Protein AF-A0A9D5M730-F1 (afdb_monomer_lite)

Foldseek 3Di:
DQVLVVVVVVCVVVVNDDPPVPVVQVVLVVQWDWDQDPVRGTDTDCPRRPDHNVSVVVNSVVSVCVVPPPDPDDPCVPVNDDDD

Structure (mmCIF, N/CA/C/O backbone):
data_AF-A0A9D5M730-F1
#
_entry.id   AF-A0A9D5M730-F1
#
loop_
_atom_site.group_PDB
_atom_site.id
_atom_site.type_symbol
_atom_site.label_atom_id
_atom_site.label_alt_id
_atom_site.label_comp_id
_atom_site.label_asym_id
_atom_site.label_entity_id
_atom_site.label_seq_id
_atom_site.pdbx_PDB_ins_code
_atom_site.Cartn_x
_atom_site.Cartn_y
_atom_site.Cartn_z
_atom_site.occupancy
_atom_site.B_iso_or_equiv
_atom_site.auth_seq_id
_atom_site.auth_comp_id
_atom_site.auth_asym_id
_atom_site.auth_atom_id
_atom_site.pdbx_PDB_model_num
ATOM 1 N N . MET A 1 1 ? 10.096 0.746 5.656 1.00 81.19 1 MET A N 1
ATOM 2 C CA . MET A 1 1 ? 8.674 0.551 6.029 1.00 81.19 1 MET A CA 1
ATOM 3 C C . MET A 1 1 ? 7.852 1.836 6.065 1.00 81.19 1 MET A C 1
ATOM 5 O O . MET A 1 1 ? 6.759 1.805 5.526 1.00 81.19 1 MET A O 1
ATOM 9 N N . SER A 1 2 ? 8.326 2.959 6.623 1.00 87.12 2 SER A N 1
ATOM 10 C CA . SER A 1 2 ? 7.515 4.198 6.697 1.00 87.12 2 SER A CA 1
ATOM 11 C C . SER A 1 2 ? 7.106 4.756 5.322 1.00 87.1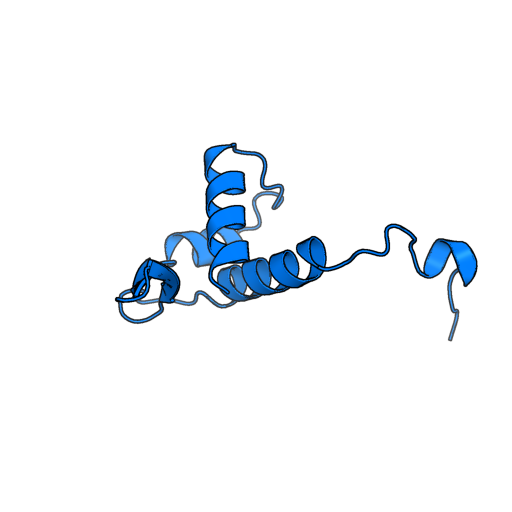2 2 SER A C 1
ATOM 13 O O . SER A 1 2 ? 5.917 4.847 5.028 1.00 87.12 2 SER A O 1
ATOM 15 N N . ASN A 1 3 ? 8.073 5.036 4.438 1.00 92.31 3 ASN A N 1
ATOM 16 C CA . ASN A 1 3 ? 7.810 5.546 3.082 1.00 92.31 3 ASN A CA 1
ATOM 17 C C . ASN A 1 3 ? 6.881 4.659 2.231 1.00 92.31 3 ASN A C 1
ATOM 19 O O . ASN A 1 3 ? 5.884 5.184 1.747 1.00 92.31 3 ASN A O 1
ATOM 23 N N . PRO A 1 4 ? 7.115 3.342 2.078 1.00 93.75 4 PRO A N 1
ATOM 24 C CA . PRO A 1 4 ? 6.214 2.494 1.293 1.00 93.75 4 PRO A CA 1
ATOM 25 C C . PRO A 1 4 ? 4.825 2.349 1.936 1.00 93.75 4 PRO A C 1
ATOM 27 O O . PRO A 1 4 ? 3.841 2.187 1.229 1.00 93.75 4 PRO A O 1
ATOM 30 N N . THR A 1 5 ? 4.699 2.465 3.264 1.00 93.62 5 THR A N 1
ATOM 31 C CA . THR A 1 5 ? 3.376 2.489 3.920 1.00 93.62 5 THR A CA 1
ATOM 32 C C . THR A 1 5 ? 2.609 3.768 3.569 1.00 93.62 5 THR A C 1
ATOM 34 O O . THR A 1 5 ? 1.417 3.706 3.277 1.00 93.62 5 THR A O 1
ATOM 37 N N . LYS A 1 6 ? 3.290 4.924 3.555 1.00 93.38 6 LYS A N 1
ATOM 38 C CA . LYS A 1 6 ? 2.707 6.200 3.102 1.00 93.38 6 LYS A CA 1
ATOM 39 C C . LYS A 1 6 ? 2.286 6.126 1.635 1.00 93.38 6 LYS A C 1
ATOM 41 O O . LYS A 1 6 ? 1.196 6.577 1.296 1.00 93.38 6 LYS A O 1
ATOM 46 N N . ASP A 1 7 ? 3.119 5.526 0.789 1.00 94.19 7 ASP A N 1
ATOM 47 C CA . ASP A 1 7 ? 2.815 5.391 -0.634 1.00 94.19 7 ASP A CA 1
ATOM 48 C C . ASP A 1 7 ? 1.643 4.434 -0.888 1.00 94.19 7 ASP A C 1
ATOM 50 O O . ASP A 1 7 ? 0.728 4.772 -1.634 1.00 94.19 7 ASP A O 1
ATOM 54 N N . LEU A 1 8 ? 1.575 3.303 -0.176 1.00 93.81 8 LEU A N 1
ATOM 55 C CA . LEU A 1 8 ? 0.406 2.425 -0.224 1.00 93.81 8 LEU A CA 1
ATOM 56 C C . LEU A 1 8 ? -0.876 3.173 0.177 1.00 93.81 8 LEU A C 1
ATOM 58 O O . LEU A 1 8 ? -1.898 3.038 -0.491 1.00 93.81 8 LEU A O 1
ATOM 62 N N . MET A 1 9 ? -0.828 3.983 1.239 1.00 92.56 9 MET A N 1
ATOM 63 C CA . MET A 1 9 ? -1.976 4.784 1.676 1.00 92.56 9 MET A CA 1
ATOM 64 C C . MET A 1 9 ? -2.409 5.787 0.599 1.00 92.56 9 MET A C 1
ATOM 66 O O . MET A 1 9 ? -3.601 5.902 0.318 1.00 92.56 9 MET A O 1
ATOM 70 N N . ARG A 1 10 ? -1.450 6.453 -0.054 1.00 95.12 10 ARG A N 1
ATOM 71 C CA . ARG A 1 10 ? -1.703 7.329 -1.204 1.00 95.12 10 ARG A CA 1
ATOM 72 C C . ARG A 1 10 ? -2.396 6.571 -2.344 1.00 95.12 10 ARG A C 1
ATOM 74 O O . ARG A 1 10 ? -3.455 7.006 -2.782 1.00 95.12 10 ARG A O 1
ATOM 81 N N . LEU A 1 11 ? -1.871 5.415 -2.762 1.00 95.25 11 LEU A N 1
ATOM 82 C CA . LEU A 1 11 ? -2.451 4.595 -3.839 1.00 95.25 11 LEU A CA 1
ATOM 83 C C . LEU A 1 11 ? -3.888 4.136 -3.539 1.00 95.25 11 LEU A C 1
ATOM 85 O O . LEU A 1 11 ? -4.728 4.046 -4.437 1.00 95.25 11 LEU A O 1
ATOM 89 N N . VAL A 1 12 ? -4.185 3.832 -2.273 1.00 93.06 12 VAL A N 1
ATOM 90 C CA . VAL A 1 12 ? -5.538 3.466 -1.829 1.00 93.06 12 VAL A CA 1
ATOM 91 C C . VAL A 1 12 ? -6.480 4.669 -1.903 1.00 93.06 12 VAL A C 1
ATOM 93 O O . VAL A 1 12 ? -7.574 4.545 -2.454 1.00 93.06 12 VAL A O 1
ATOM 96 N N . LEU A 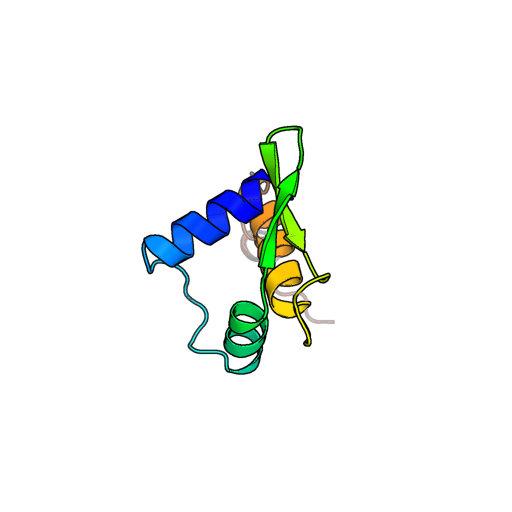1 13 ? -6.057 5.834 -1.399 1.00 94.19 13 LEU A N 1
ATOM 97 C CA . LEU A 1 13 ? -6.854 7.067 -1.420 1.00 94.19 13 LEU A CA 1
ATOM 98 C C . LEU A 1 13 ? -7.114 7.570 -2.848 1.00 94.19 13 LEU A C 1
ATOM 100 O O . LEU A 1 13 ? -8.222 7.998 -3.160 1.00 94.19 13 LEU A O 1
ATOM 104 N N . GLU A 1 14 ? -6.124 7.446 -3.730 1.00 97.44 14 GLU A N 1
ATOM 105 C CA . GLU A 1 14 ? -6.237 7.751 -5.161 1.00 97.44 14 GLU A CA 1
ATOM 106 C C . GLU A 1 14 ? -7.052 6.713 -5.946 1.00 97.44 14 GLU A C 1
ATOM 108 O O . GLU A 1 14 ? -7.336 6.917 -7.125 1.00 97.44 14 GLU A O 1
ATOM 113 N N . LYS A 1 15 ? -7.420 5.584 -5.324 1.00 94.00 15 LYS A N 1
ATOM 114 C CA . LYS A 1 15 ? -8.064 4.436 -5.987 1.00 94.00 15 LYS A CA 1
ATOM 115 C C . LYS A 1 15 ? -7.245 3.889 -7.168 1.00 94.00 15 LYS A C 1
ATOM 117 O O . LYS A 1 15 ? -7.804 3.335 -8.114 1.00 94.00 15 LYS A O 1
ATOM 122 N N . SER A 1 16 ? -5.920 4.016 -7.105 1.00 95.62 16 SER A N 1
ATOM 123 C CA . SER A 1 16 ? -4.979 3.577 -8.142 1.00 95.62 16 SER A CA 1
ATOM 124 C C . SER A 1 16 ? -4.374 2.194 -7.858 1.00 95.62 16 SER A C 1
ATOM 126 O O . SER A 1 16 ? -3.777 1.583 -8.747 1.00 95.62 16 SER A O 1
ATOM 128 N N . LEU A 1 17 ? -4.585 1.642 -6.656 1.00 93.50 17 LEU A N 1
ATOM 129 C CA . LEU A 1 17 ? -4.151 0.290 -6.299 1.00 93.50 17 LEU A CA 1
ATOM 130 C C . LEU A 1 17 ? -4.938 -0.794 -7.061 1.00 93.50 17 LEU A C 1
ATOM 132 O O . LEU A 1 17 ? -6.103 -1.078 -6.772 1.00 93.50 17 LEU A O 1
ATOM 136 N N . ARG A 1 18 ? -4.268 -1.484 -7.990 1.00 93.31 18 ARG A N 1
ATOM 137 C CA . ARG A 1 18 ? -4.827 -2.626 -8.728 1.00 93.31 18 ARG A CA 1
ATOM 138 C C . ARG A 1 18 ? -4.508 -3.938 -8.018 1.00 93.31 18 ARG A C 1
ATOM 140 O O . ARG A 1 18 ? -3.406 -4.456 -8.128 1.00 93.31 18 ARG A O 1
ATOM 147 N N . HIS A 1 19 ? -5.495 -4.497 -7.324 1.00 90.94 19 HIS A N 1
ATOM 148 C CA . HIS A 1 19 ? -5.351 -5.766 -6.597 1.00 90.94 19 HIS A CA 1
ATOM 149 C C . HIS A 1 19 ? -6.400 -6.830 -6.981 1.00 90.94 19 HIS A C 1
ATOM 151 O O . HIS 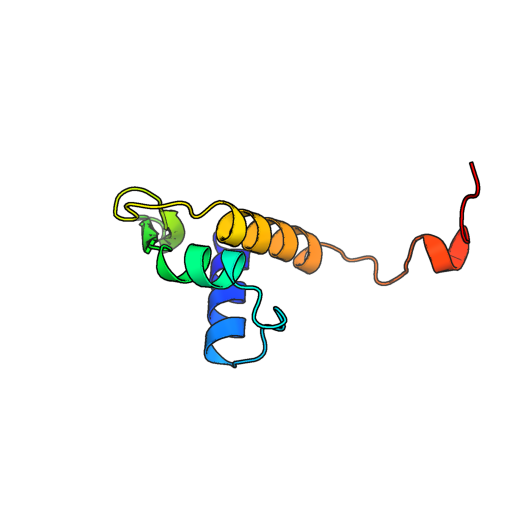A 1 19 ? -6.621 -7.802 -6.257 1.00 90.94 19 HIS A O 1
ATOM 157 N N . ASN A 1 20 ? -7.099 -6.609 -8.101 1.00 93.31 20 ASN A N 1
ATOM 158 C CA . ASN A 1 20 ? -8.089 -7.511 -8.703 1.00 93.31 20 ASN A CA 1
ATOM 159 C C . ASN A 1 20 ? -9.164 -8.056 -7.739 1.00 93.31 20 ASN A C 1
ATOM 161 O O . ASN A 1 20 ? -9.575 -9.208 -7.834 1.00 93.31 20 ASN A O 1
ATOM 165 N N . ARG A 1 21 ? -9.597 -7.248 -6.759 1.00 91.56 21 ARG A N 1
ATOM 166 C CA . ARG A 1 21 ? -10.564 -7.663 -5.723 1.00 91.56 21 ARG A CA 1
ATOM 167 C C . ARG A 1 21 ? -10.174 -8.959 -4.993 1.00 91.56 21 ARG A C 1
ATOM 169 O O . ARG A 1 21 ? -11.056 -9.656 -4.502 1.00 91.56 21 ARG A O 1
ATOM 176 N N . HIS A 1 22 ? -8.875 -9.249 -4.877 1.00 95.31 22 HIS A N 1
ATOM 177 C CA . HIS A 1 22 ? -8.389 -10.449 -4.204 1.00 95.31 22 HIS A CA 1
ATOM 178 C C . HIS A 1 22 ? -8.970 -10.545 -2.777 1.00 95.31 22 HIS A C 1
ATOM 180 O O . HIS A 1 22 ? -8.669 -9.677 -1.950 1.00 95.31 22 HIS A O 1
ATOM 186 N N . PRO A 1 23 ? -9.779 -11.575 -2.459 1.00 94.62 23 PRO A N 1
A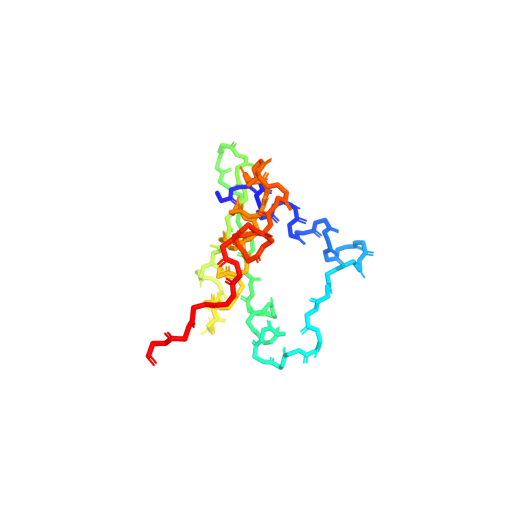TOM 187 C CA . PRO A 1 23 ? -10.578 -11.605 -1.231 1.00 94.62 23 PRO A CA 1
ATOM 188 C C . PRO A 1 23 ? -9.707 -11.651 0.027 1.00 94.62 23 PRO A C 1
ATOM 190 O O . PRO A 1 23 ? -9.953 -10.911 0.973 1.00 94.62 23 PRO A O 1
ATOM 193 N N . VAL A 1 24 ? -8.623 -12.435 0.003 1.00 93.69 24 VAL A N 1
ATOM 194 C CA . VAL A 1 24 ? -7.684 -12.523 1.136 1.00 93.69 24 VAL A CA 1
ATOM 195 C C . VAL A 1 24 ? -6.966 -11.199 1.385 1.00 93.69 24 VAL A C 1
ATOM 197 O O . VAL A 1 24 ? -6.855 -10.781 2.532 1.00 93.69 24 VAL A O 1
ATOM 200 N N . LEU A 1 25 ? -6.494 -10.511 0.339 1.00 93.25 25 LEU A N 1
ATOM 201 C CA . LEU A 1 25 ? -5.824 -9.225 0.508 1.00 93.25 25 LEU A CA 1
ATOM 202 C C . LEU A 1 25 ? -6.794 -8.157 1.016 1.00 93.25 25 LEU A C 1
ATOM 204 O O . LEU A 1 25 ? -6.410 -7.377 1.877 1.00 93.25 25 LEU A O 1
ATOM 208 N N . ARG A 1 26 ? -8.046 -8.154 0.538 1.00 92.88 26 ARG A N 1
ATOM 209 C CA . ARG A 1 26 ? -9.094 -7.274 1.072 1.00 92.88 26 ARG A CA 1
ATOM 210 C C . ARG A 1 26 ? -9.292 -7.507 2.568 1.00 92.88 26 ARG A C 1
ATOM 212 O O . ARG A 1 26 ? -9.152 -6.565 3.331 1.00 92.88 26 ARG A O 1
ATOM 219 N N . TRP A 1 27 ? -9.502 -8.756 2.974 1.00 92.50 27 TRP A N 1
ATOM 220 C CA . TRP A 1 27 ? -9.650 -9.107 4.386 1.00 92.50 27 TRP A CA 1
ATOM 221 C C . TRP A 1 27 ? -8.423 -8.707 5.220 1.00 92.50 27 TRP A C 1
ATOM 223 O O . TRP A 1 27 ? -8.568 -8.114 6.282 1.00 92.50 27 TRP A O 1
ATOM 233 N N . ASN A 1 28 ? -7.204 -8.948 4.720 1.00 92.06 28 ASN A N 1
ATOM 234 C CA . ASN A 1 28 ? -5.983 -8.504 5.402 1.00 92.06 28 ASN A CA 1
ATOM 235 C C . ASN A 1 28 ? -5.944 -6.978 5.566 1.00 92.06 28 ASN A C 1
ATOM 237 O O . ASN A 1 28 ? -5.501 -6.512 6.609 1.00 92.06 28 ASN A O 1
ATOM 241 N N . MET A 1 29 ? -6.389 -6.212 4.563 1.00 90.44 29 MET A N 1
ATOM 242 C CA . MET A 1 29 ? -6.463 -4.748 4.631 1.00 90.44 29 MET A CA 1
ATOM 243 C C . MET A 1 29 ? -7.527 -4.261 5.616 1.00 90.44 29 MET A C 1
ATOM 245 O O . MET A 1 29 ? -7.254 -3.311 6.343 1.00 90.44 29 MET A O 1
ATOM 249 N N . ASP A 1 30 ? -8.682 -4.929 5.699 1.00 89.88 30 ASP A N 1
ATOM 250 C CA . ASP A 1 30 ? -9.728 -4.621 6.689 1.00 89.88 30 ASP A CA 1
ATOM 251 C C . ASP A 1 30 ? -9.215 -4.801 8.129 1.00 89.88 30 ASP A C 1
ATOM 253 O O . ASP A 1 30 ? -9.658 -4.119 9.053 1.00 89.88 30 ASP A O 1
ATOM 257 N N . ASN A 1 31 ? -8.220 -5.674 8.311 1.00 89.00 31 ASN A N 1
ATOM 258 C CA . ASN A 1 31 ? -7.573 -5.911 9.595 1.00 89.00 31 ASN A CA 1
ATOM 259 C C . ASN A 1 31 ? -6.425 -4.934 9.895 1.00 89.00 31 ASN A C 1
ATOM 261 O O . ASN A 1 31 ? -5.931 -4.940 11.020 1.00 89.00 31 ASN A O 1
ATOM 265 N N . VAL A 1 32 ? -5.935 -4.125 8.947 1.00 88.12 32 VAL A N 1
ATOM 266 C CA . VAL A 1 32 ? -4.741 -3.284 9.158 1.00 88.12 32 VAL A CA 1
ATOM 267 C C . VAL A 1 32 ? -5.012 -2.157 10.153 1.00 88.12 32 VAL A C 1
ATOM 269 O O . VAL A 1 32 ? -5.936 -1.365 9.996 1.00 88.12 32 VAL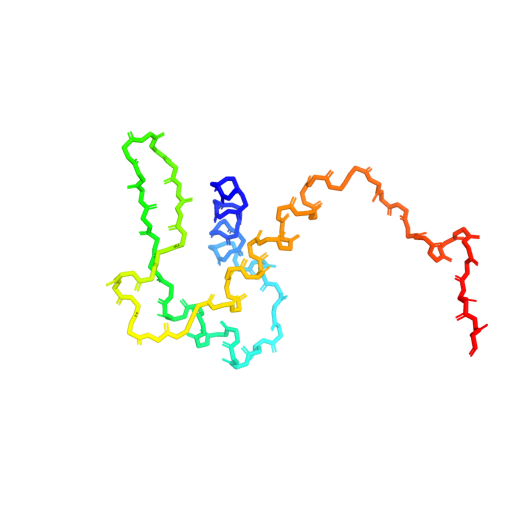 A O 1
ATOM 272 N N . PHE A 1 33 ? -4.111 -2.001 11.127 1.00 87.50 33 PHE A N 1
ATOM 273 C CA . PHE A 1 33 ? -4.050 -0.817 11.981 1.00 87.50 33 PHE A CA 1
ATOM 274 C C . PHE A 1 33 ? -2.737 -0.059 11.758 1.00 87.50 33 PHE A C 1
ATOM 276 O O . PHE A 1 33 ? -1.656 -0.607 11.972 1.00 87.50 33 PHE A O 1
ATOM 283 N N . ILE A 1 34 ? -2.805 1.209 11.347 1.00 87.00 34 ILE A N 1
ATOM 284 C CA . ILE A 1 34 ? -1.615 2.056 11.188 1.00 87.00 34 ILE A CA 1
ATOM 285 C C . ILE A 1 34 ? -1.272 2.714 12.525 1.00 87.00 34 ILE A C 1
ATOM 287 O O . ILE A 1 34 ? -2.128 3.299 13.187 1.00 87.00 34 ILE A O 1
ATOM 291 N N . ARG A 1 35 ? 0.004 2.649 12.909 1.00 85.56 35 ARG A N 1
ATOM 292 C CA . ARG A 1 35 ? 0.551 3.384 14.050 1.00 85.56 35 ARG A CA 1
ATOM 293 C C . ARG A 1 35 ? 1.602 4.370 13.606 1.00 85.56 35 ARG A C 1
ATOM 295 O O . ARG A 1 35 ? 2.481 4.025 12.818 1.00 85.56 35 ARG A O 1
ATOM 302 N N . THR A 1 36 ? 1.531 5.549 14.198 1.00 88.44 36 THR A N 1
ATOM 303 C CA . THR A 1 36 ? 2.587 6.549 14.133 1.00 88.44 36 THR A CA 1
ATOM 304 C C . THR A 1 36 ? 3.469 6.375 15.362 1.00 88.44 36 THR A C 1
ATOM 306 O O . THR A 1 36 ? 2.962 6.374 16.483 1.00 88.44 36 THR A O 1
ATOM 309 N N . ASP A 1 37 ? 4.768 6.164 15.167 1.00 85.81 37 ASP A N 1
ATOM 310 C CA . ASP A 1 37 ? 5.721 6.178 16.279 1.00 85.81 37 ASP A CA 1
ATOM 311 C C . ASP A 1 37 ? 6.120 7.621 16.661 1.00 85.81 37 ASP A C 1
ATOM 313 O O . ASP A 1 37 ? 5.820 8.551 15.909 1.00 85.81 37 ASP A O 1
ATOM 317 N N . PRO A 1 38 ? 6.776 7.851 17.817 1.00 85.88 38 PRO A N 1
ATOM 318 C CA . PRO A 1 38 ? 7.161 9.200 18.250 1.00 85.88 38 PRO A CA 1
ATOM 319 C C . PRO A 1 38 ? 8.077 9.948 17.270 1.00 85.88 38 PRO A C 1
ATOM 321 O O . PRO A 1 38 ? 8.131 11.172 17.298 1.00 85.88 38 PRO A O 1
ATOM 324 N N . ALA A 1 39 ? 8.772 9.229 16.384 1.00 87.00 39 ALA A N 1
ATOM 325 C CA . ALA A 1 39 ? 9.598 9.806 15.326 1.00 87.00 39 ALA A CA 1
ATOM 326 C C . ALA A 1 39 ? 8.795 10.141 14.049 1.00 87.00 39 ALA A C 1
ATOM 328 O O . ALA A 1 39 ? 9.376 10.525 13.035 1.00 87.00 39 ALA A O 1
ATOM 329 N N . GLY A 1 40 ? 7.467 9.980 14.067 1.00 85.50 40 GLY A N 1
ATOM 330 C CA . GLY A 1 40 ? 6.578 10.298 12.948 1.00 85.50 40 GLY A CA 1
ATOM 331 C C . GLY A 1 40 ? 6.529 9.231 11.850 1.00 85.50 40 GLY A C 1
ATOM 332 O O . GLY A 1 40 ? 6.029 9.495 10.751 1.00 85.50 40 GLY A O 1
ATOM 333 N N . ASN A 1 41 ? 7.043 8.023 12.099 1.00 87.75 41 ASN A N 1
ATOM 334 C CA . ASN A 1 41 ? 6.996 6.948 11.113 1.00 87.75 41 ASN A CA 1
ATOM 335 C C . ASN A 1 41 ? 5.677 6.190 11.167 1.00 87.75 41 ASN A C 1
ATOM 337 O O . ASN A 1 41 ? 5.201 5.844 12.245 1.00 87.75 41 ASN A O 1
ATOM 341 N N . LEU A 1 42 ? 5.149 5.844 9.992 1.00 87.56 42 LEU A N 1
ATOM 342 C CA . LEU A 1 42 ? 3.980 4.979 9.880 1.00 87.56 42 LEU A CA 1
ATOM 343 C C . LEU A 1 42 ? 4.409 3.515 9.822 1.00 87.56 42 LEU A C 1
ATOM 345 O O . LEU A 1 42 ? 5.298 3.138 9.052 1.00 87.56 42 LEU A O 1
ATOM 349 N N . LYS A 1 43 ? 3.766 2.678 10.632 1.00 83.12 43 LYS A N 1
ATOM 350 C CA . LYS A 1 43 ? 3.979 1.230 10.660 1.00 83.12 43 LYS A CA 1
ATOM 351 C C . LYS A 1 43 ? 2.639 0.508 10.687 1.00 83.12 43 LYS A C 1
ATOM 353 O O . LYS A 1 43 ? 1.726 0.920 11.402 1.00 83.12 43 LYS A O 1
ATOM 358 N N . ILE A 1 44 ? 2.547 -0.594 9.945 1.00 84.12 44 ILE A N 1
ATOM 359 C CA . ILE A 1 44 ? 1.443 -1.548 10.079 1.00 84.12 44 ILE A CA 1
ATOM 360 C C . ILE A 1 44 ? 1.622 -2.266 11.419 1.00 84.12 44 ILE A C 1
ATOM 362 O O . ILE A 1 44 ? 2.660 -2.874 11.679 1.00 84.12 44 ILE A O 1
ATOM 366 N N . GLY A 1 45 ? 0.631 -2.138 12.293 1.00 72.88 45 GLY A N 1
ATOM 367 C CA . GLY A 1 45 ? 0.622 -2.698 13.634 1.00 72.88 45 GLY A CA 1
ATOM 368 C C . GLY A 1 45 ? -0.398 -3.822 13.769 1.00 72.88 45 GLY A C 1
ATOM 369 O O . GLY A 1 45 ? -1.499 -3.735 13.244 1.00 72.88 45 GLY A O 1
ATOM 370 N N . LYS A 1 46 ? -0.031 -4.849 14.541 1.00 66.06 46 LYS A N 1
ATOM 371 C CA . LYS A 1 46 ? -0.880 -6.008 14.858 1.00 66.06 46 LYS A CA 1
ATOM 372 C C . LYS A 1 46 ? -1.676 -5.848 16.160 1.00 66.06 46 LYS A C 1
ATOM 374 O O . LYS A 1 46 ? -2.657 -6.536 16.369 1.00 66.06 46 LYS A O 1
ATOM 379 N N . GLN A 1 47 ? -1.275 -4.943 17.058 1.00 61.81 47 GLN A N 1
ATOM 380 C CA . GLN A 1 47 ? -1.788 -4.914 18.441 1.00 61.81 47 GLN A CA 1
ATOM 381 C C . GLN A 1 47 ? -3.301 -4.652 18.587 1.00 61.81 47 GLN A C 1
ATOM 383 O O . GLN A 1 47 ? -3.849 -4.975 19.632 1.00 61.81 47 GLN A O 1
ATOM 388 N N . LYS A 1 48 ? -3.964 -4.049 17.590 1.00 59.84 48 LYS A N 1
ATOM 389 C CA . LYS A 1 48 ? -5.435 -3.917 17.545 1.00 59.84 48 LYS A CA 1
ATOM 390 C C . LYS A 1 48 ? -6.087 -4.801 16.475 1.00 59.84 48 LYS A C 1
ATOM 392 O O . LYS A 1 48 ? -7.307 -4.883 16.439 1.00 59.84 48 LYS A O 1
ATOM 397 N N . SER A 1 49 ? -5.291 -5.441 15.621 1.00 61.06 49 SER A N 1
ATOM 398 C CA . SER A 1 49 ? -5.766 -6.359 14.592 1.00 61.06 49 SER A CA 1
ATOM 399 C C . SER A 1 49 ? -6.016 -7.709 15.250 1.00 61.06 49 SER A C 1
ATOM 401 O O . SER A 1 49 ? -5.074 -8.406 15.620 1.00 61.06 49 SER A O 1
ATOM 403 N N . THR A 1 50 ? -7.282 -8.074 15.421 1.00 60.19 50 THR A N 1
ATOM 404 C CA . THR A 1 50 ? -7.687 -9.402 15.910 1.00 60.19 50 THR A CA 1
ATOM 405 C C . THR A 1 50 ? -7.266 -10.524 14.957 1.00 60.19 50 THR A C 1
ATOM 407 O O . THR A 1 50 ? -7.119 -11.664 15.381 1.00 60.19 50 THR A O 1
ATOM 410 N N . GLU A 1 51 ? -6.991 -10.189 13.696 1.00 81.56 51 GLU A N 1
ATOM 411 C CA . GLU A 1 51 ? -6.806 -11.129 12.594 1.00 81.56 51 GLU A CA 1
ATOM 412 C C . GLU A 1 51 ? -5.501 -10.888 11.800 1.00 81.56 51 GLU A C 1
ATOM 414 O O . GLU A 1 51 ? -4.649 -10.070 12.164 1.00 81.56 51 GLU A O 1
ATOM 419 N N . LYS A 1 52 ? -5.293 -11.655 10.722 1.00 88.12 52 LYS A N 1
ATOM 420 C CA . LYS A 1 52 ? -4.057 -11.652 9.918 1.00 88.12 52 LYS A CA 1
ATOM 421 C C . LYS A 1 52 ? -3.895 -10.373 9.090 1.00 88.12 52 LYS A C 1
ATOM 423 O O . LYS A 1 52 ? -4.862 -9.844 8.543 1.00 88.12 52 LYS A O 1
ATOM 428 N N . VAL A 1 53 ? -2.642 -9.926 8.973 1.00 91.19 53 VAL A N 1
ATOM 429 C CA . VAL A 1 53 ? -2.219 -8.748 8.186 1.00 91.19 53 VAL A CA 1
ATOM 430 C C . VAL A 1 53 ? -1.052 -9.055 7.241 1.00 91.19 53 VAL A C 1
ATOM 432 O O . VAL A 1 53 ? -0.513 -8.152 6.601 1.00 91.19 53 VAL A O 1
ATOM 435 N N . ASP A 1 54 ? -0.639 -10.320 7.146 1.00 91.06 54 ASP A N 1
ATOM 436 C CA . ASP A 1 54 ? 0.557 -10.745 6.415 1.00 91.06 54 ASP A CA 1
ATOM 437 C C . ASP A 1 54 ? 0.499 -10.332 4.937 1.00 91.06 54 ASP A C 1
ATOM 439 O O . ASP A 1 54 ? 1.496 -9.874 4.383 1.00 91.06 54 ASP A O 1
ATOM 443 N N . GLY A 1 55 ? -0.686 -10.385 4.316 1.00 92.56 55 GLY A N 1
ATOM 444 C CA . GLY A 1 55 ? -0.873 -9.951 2.928 1.00 92.56 55 GLY A CA 1
ATOM 445 C C . GLY A 1 55 ? -0.648 -8.449 2.727 1.00 92.56 55 GLY A C 1
ATOM 446 O O . GLY A 1 55 ? -0.042 -8.035 1.740 1.00 92.56 55 GLY A O 1
ATOM 447 N N . ALA A 1 56 ? -1.082 -7.622 3.681 1.00 92.25 56 ALA A N 1
ATOM 448 C CA . ALA A 1 56 ? -0.864 -6.180 3.629 1.00 92.25 56 ALA A CA 1
ATOM 449 C C . ALA A 1 56 ? 0.609 -5.820 3.882 1.00 92.25 56 ALA A C 1
ATOM 451 O O . ALA A 1 56 ? 1.168 -4.963 3.197 1.00 92.25 56 ALA A O 1
ATOM 452 N N . VAL A 1 57 ? 1.260 -6.513 4.822 1.00 92.38 57 VAL A N 1
ATOM 453 C CA . VAL A 1 57 ? 2.697 -6.352 5.090 1.00 92.38 57 VAL A CA 1
ATOM 454 C C . VAL A 1 57 ? 3.523 -6.755 3.869 1.00 92.38 57 VAL A C 1
ATOM 456 O O . VAL A 1 57 ? 4.400 -5.996 3.454 1.00 92.38 57 VAL A O 1
ATOM 459 N N . ALA A 1 58 ? 3.209 -7.898 3.252 1.00 94.25 58 ALA A N 1
ATOM 460 C CA . ALA A 1 58 ? 3.862 -8.364 2.034 1.00 94.25 58 ALA A CA 1
ATOM 461 C C . ALA A 1 58 ? 3.716 -7.350 0.890 1.00 94.25 58 ALA A C 1
ATOM 463 O O . ALA A 1 58 ? 4.695 -7.064 0.202 1.00 94.25 58 ALA A O 1
ATOM 464 N N . LEU A 1 59 ? 2.536 -6.739 0.733 1.00 94.56 59 LEU A N 1
ATOM 465 C CA . LEU A 1 59 ? 2.320 -5.689 -0.262 1.00 94.56 59 LEU A CA 1
ATOM 466 C C . LEU A 1 59 ? 3.208 -4.462 -0.013 1.00 94.56 59 LEU A C 1
ATOM 468 O O . LEU A 1 59 ? 3.836 -3.969 -0.946 1.00 94.56 59 LEU A O 1
ATOM 472 N N . VAL A 1 60 ? 3.304 -3.979 1.230 1.00 94.56 60 VAL A N 1
ATOM 473 C CA . VAL A 1 60 ? 4.189 -2.848 1.567 1.00 94.56 60 VAL A CA 1
ATOM 474 C C . VAL A 1 60 ? 5.655 -3.190 1.302 1.00 94.56 60 VAL A C 1
ATOM 476 O O . VAL A 1 60 ? 6.400 -2.349 0.803 1.00 94.56 60 VAL A O 1
ATOM 479 N N . MET A 1 61 ? 6.084 -4.414 1.616 1.00 94.69 61 MET A N 1
ATOM 480 C CA . MET A 1 61 ? 7.449 -4.869 1.331 1.00 94.69 61 MET A CA 1
ATOM 481 C C . MET A 1 61 ? 7.720 -4.949 -0.175 1.00 94.69 61 MET A C 1
ATOM 483 O O . MET A 1 61 ? 8.776 -4.511 -0.629 1.00 94.69 61 MET A O 1
ATOM 487 N N . ALA A 1 62 ? 6.764 -5.457 -0.956 1.00 93.75 62 ALA A N 1
ATOM 488 C CA . ALA A 1 62 ? 6.858 -5.484 -2.412 1.00 93.75 62 ALA A CA 1
ATOM 489 C C . ALA A 1 62 ? 6.939 -4.063 -2.993 1.00 93.75 62 ALA A C 1
ATOM 491 O O . ALA A 1 62 ? 7.784 -3.798 -3.847 1.00 93.75 62 ALA A O 1
ATOM 492 N N . LEU A 1 63 ? 6.131 -3.131 -2.476 1.00 93.56 63 LEU A N 1
ATOM 493 C CA . LEU A 1 63 ? 6.157 -1.729 -2.887 1.00 93.56 63 LEU A CA 1
ATOM 494 C C . LEU A 1 63 ? 7.496 -1.060 -2.548 1.00 93.56 63 LEU A C 1
ATOM 496 O O . LEU A 1 63 ? 8.046 -0.357 -3.387 1.00 93.56 63 LEU A O 1
ATOM 500 N N . ASP A 1 64 ? 8.082 -1.338 -1.378 1.00 94.50 64 ASP A N 1
ATOM 501 C CA . ASP A 1 64 ? 9.424 -0.848 -1.020 1.00 94.50 64 ASP A CA 1
ATOM 502 C C . ASP A 1 64 ? 10.484 -1.280 -2.042 1.00 94.50 64 ASP A C 1
ATOM 504 O O . ASP A 1 64 ? 11.329 -0.478 -2.445 1.00 94.50 64 ASP A O 1
ATOM 508 N N . ARG A 1 65 ? 10.426 -2.543 -2.485 1.00 93.56 65 ARG A N 1
ATOM 509 C CA . ARG A 1 65 ? 11.327 -3.064 -3.518 1.00 93.56 65 ARG A CA 1
ATOM 510 C C . ARG A 1 65 ? 11.065 -2.424 -4.874 1.00 93.56 65 ARG A C 1
ATOM 512 O O . ARG A 1 65 ? 12.032 -2.070 -5.538 1.00 93.56 65 ARG A O 1
ATOM 519 N N . ALA A 1 66 ? 9.803 -2.238 -5.253 1.00 90.50 66 ALA A N 1
ATOM 520 C CA . ALA A 1 66 ? 9.433 -1.587 -6.506 1.00 90.50 66 ALA A CA 1
ATOM 521 C C . ALA A 1 66 ? 9.901 -0.123 -6.554 1.00 90.50 66 ALA A C 1
ATOM 523 O O . ALA A 1 66 ? 10.514 0.285 -7.531 1.00 90.50 66 ALA A O 1
ATOM 524 N N . MET A 1 67 ? 9.705 0.643 -5.476 1.00 91.06 67 MET A N 1
ATOM 525 C CA . MET A 1 67 ? 10.126 2.050 -5.381 1.00 91.06 67 MET A CA 1
ATOM 526 C C . MET A 1 67 ? 11.647 2.232 -5.459 1.00 91.06 67 MET A C 1
ATOM 528 O O . MET A 1 67 ? 12.127 3.253 -5.939 1.00 91.06 67 MET A O 1
ATOM 532 N N . LYS A 1 68 ? 12.414 1.269 -4.937 1.00 91.12 68 LYS A N 1
ATOM 533 C CA . LYS A 1 68 ? 13.886 1.310 -4.942 1.00 91.12 68 LYS A CA 1
ATOM 534 C C . LYS A 1 68 ? 14.498 0.690 -6.189 1.00 91.12 68 LYS A C 1
ATOM 536 O O . LYS A 1 68 ? 15.705 0.823 -6.385 1.00 91.12 68 LYS A O 1
ATOM 541 N N . ASN A 1 69 ? 13.713 -0.028 -6.986 1.00 86.75 69 ASN A N 1
ATOM 542 C CA . ASN A 1 69 ? 14.220 -0.641 -8.195 1.00 86.75 69 ASN A CA 1
ATOM 543 C C . ASN A 1 69 ? 14.456 0.445 -9.252 1.00 86.75 69 ASN A C 1
ATOM 545 O O . ASN A 1 69 ? 13.518 0.935 -9.868 1.00 86.75 69 ASN A O 1
ATOM 549 N N . GLN A 1 70 ? 15.721 0.817 -9.441 1.00 78.62 70 GLN A N 1
ATOM 550 C CA . GLN A 1 70 ? 16.147 1.778 -10.463 1.00 78.62 70 GLN A CA 1
ATOM 551 C C . GLN A 1 70 ? 16.281 1.132 -11.852 1.00 78.62 70 GLN A C 1
ATOM 553 O O . GLN A 1 70 ? 16.431 1.844 -12.839 1.00 78.62 70 GLN A O 1
ATOM 558 N N . ASN A 1 71 ? 16.216 -0.203 -11.936 1.00 76.06 71 ASN A N 1
ATOM 559 C CA . ASN A 1 71 ? 16.247 -0.927 -13.200 1.00 76.06 71 ASN A CA 1
ATOM 560 C C . ASN A 1 71 ? 14.834 -1.098 -13.755 1.00 76.06 71 ASN A C 1
ATOM 562 O O . ASN A 1 71 ? 14.016 -1.837 -13.206 1.00 76.06 71 ASN A O 1
ATOM 566 N N . SER A 1 72 ? 14.585 -0.442 -14.883 1.00 71.00 72 SER A N 1
ATOM 567 C CA . SER A 1 72 ? 13.333 -0.551 -15.636 1.00 71.00 72 SER A CA 1
ATOM 568 C C . SER A 1 72 ? 13.296 -1.765 -16.568 1.00 71.00 72 SER A C 1
ATOM 570 O O . SER A 1 72 ? 12.220 -2.134 -17.029 1.00 71.00 72 SER A O 1
ATOM 572 N N . ALA A 1 73 ? 14.453 -2.365 -16.865 1.00 82.62 73 ALA A N 1
ATOM 573 C CA . ALA A 1 73 ? 14.568 -3.487 -17.789 1.00 82.62 73 ALA A CA 1
ATOM 574 C C . ALA A 1 73 ? 14.234 -4.812 -17.096 1.00 82.62 73 ALA A C 1
ATOM 576 O O . ALA A 1 73 ? 14.678 -5.087 -15.975 1.00 82.62 73 ALA A O 1
ATOM 577 N N . SER A 1 74 ? 13.452 -5.645 -17.774 1.00 84.56 74 SER A N 1
ATOM 578 C CA . SER A 1 74 ? 13.195 -7.005 -17.330 1.00 84.56 74 SER A CA 1
ATOM 579 C C . SER A 1 74 ? 14.412 -7.869 -17.643 1.00 84.56 74 SER A C 1
ATOM 581 O O . SER A 1 74 ? 14.966 -7.805 -18.735 1.00 84.56 74 SER A O 1
ATOM 583 N N . VAL A 1 75 ? 14.799 -8.760 -16.724 1.00 86.12 75 VAL A N 1
ATOM 5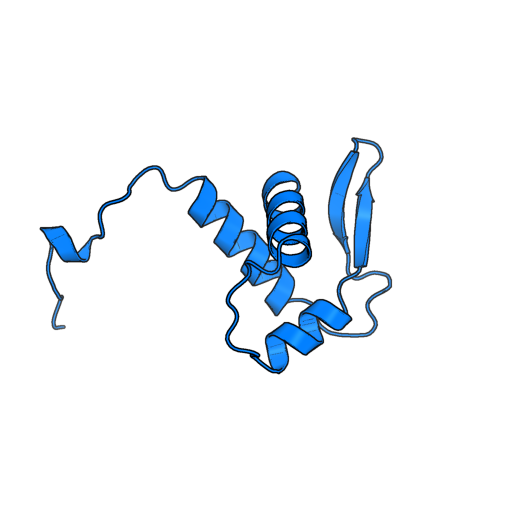84 C CA . VAL A 1 75 ? 15.860 -9.747 -17.007 1.00 86.12 75 VAL A CA 1
ATOM 585 C C . VAL A 1 75 ? 15.518 -10.615 -18.223 1.00 86.12 75 VAL A C 1
ATOM 587 O O . VAL A 1 75 ? 16.409 -11.141 -18.880 1.00 86.12 75 VAL A O 1
ATOM 590 N N . TYR A 1 76 ? 14.227 -10.766 -18.529 1.00 91.06 76 TYR A N 1
ATOM 591 C CA . TYR A 1 76 ? 13.757 -11.514 -19.690 1.00 91.06 76 TYR A CA 1
ATOM 592 C C . TYR A 1 76 ? 13.971 -10.763 -21.011 1.00 91.06 76 TYR A C 1
ATOM 594 O O . TYR A 1 76 ? 14.012 -11.424 -22.043 1.00 91.06 76 TYR A O 1
ATOM 602 N N . ASP A 1 77 ? 14.143 -9.435 -20.988 1.00 88.06 77 ASP A N 1
ATOM 603 C CA . ASP A 1 77 ? 14.404 -8.641 -22.198 1.00 88.06 77 ASP A CA 1
ATOM 604 C C . ASP A 1 77 ? 15.800 -8.946 -22.762 1.00 88.06 77 ASP A C 1
ATOM 606 O O . ASP A 1 77 ? 15.986 -8.992 -23.974 1.00 88.06 77 ASP A O 1
ATOM 610 N N . GLU A 1 78 ? 16.775 -9.207 -21.885 1.00 87.44 78 GLU A N 1
ATOM 611 C CA . GLU A 1 78 ? 18.152 -9.541 -22.273 1.00 87.44 78 GLU A CA 1
ATOM 612 C C . GLU A 1 78 ? 18.398 -11.054 -22.313 1.00 87.44 78 GLU A C 1
ATOM 614 O O . GLU A 1 78 ? 18.962 -11.582 -23.269 1.00 87.44 78 GLU A O 1
ATOM 619 N N . ARG A 1 79 ? 17.988 -11.775 -21.261 1.00 89.94 79 ARG A N 1
ATOM 620 C CA . ARG A 1 79 ? 18.307 -13.201 -21.081 1.00 89.94 79 ARG A CA 1
ATOM 621 C C . ARG A 1 79 ? 17.331 -14.133 -21.802 1.00 89.94 79 ARG A C 1
ATOM 623 O O . ARG A 1 79 ? 17.650 -15.303 -21.999 1.00 89.94 79 ARG A O 1
ATOM 630 N N . GLY A 1 80 ? 16.132 -13.658 -22.142 1.00 89.12 80 GLY A N 1
ATOM 631 C CA . GLY A 1 80 ? 15.036 -14.510 -22.602 1.00 89.12 80 GLY A CA 1
ATOM 632 C C . GLY A 1 80 ? 14.508 -15.463 -21.519 1.00 89.12 80 GLY A C 1
ATOM 633 O O . GLY A 1 80 ? 14.793 -15.325 -20.322 1.00 89.12 80 GLY A O 1
ATOM 634 N N . LEU A 1 81 ? 13.698 -16.438 -21.939 1.00 90.56 81 LEU A N 1
ATOM 635 C CA . LEU A 1 81 ? 13.169 -17.491 -21.069 1.00 90.56 81 LEU A CA 1
ATOM 636 C C . LEU A 1 81 ? 14.222 -18.587 -20.868 1.00 90.56 81 LEU A C 1
ATOM 638 O O . LEU A 1 81 ? 14.723 -19.158 -21.833 1.00 90.56 81 LEU A O 1
ATOM 642 N N . LEU A 1 82 ? 14.519 -18.912 -19.609 1.00 89.06 82 LEU A N 1
ATOM 643 C CA . LEU A 1 82 ? 15.281 -20.113 -19.272 1.00 89.06 82 LEU A CA 1
ATOM 644 C C . LEU A 1 82 ? 14.332 -21.309 -19.262 1.00 89.06 82 LEU A C 1
ATOM 646 O O . LEU A 1 82 ? 13.359 -21.317 -18.509 1.00 89.06 82 LEU A O 1
ATOM 650 N N . ILE A 1 83 ? 14.644 -22.309 -20.078 1.00 87.69 83 ILE A N 1
ATOM 651 C CA . ILE A 1 83 ? 14.024 -23.630 -20.016 1.00 87.69 83 ILE A CA 1
ATOM 652 C C . ILE A 1 83 ? 15.030 -24.534 -19.304 1.00 87.69 83 ILE A C 1
ATOM 654 O O . ILE A 1 83 ? 16.179 -24.627 -19.738 1.00 87.69 83 ILE A O 1
ATOM 658 N N . ILE A 1 84 ? 14.607 -25.114 -18.183 1.00 84.50 84 ILE A N 1
ATOM 659 C CA . ILE A 1 84 ? 15.397 -25.982 -17.297 1.00 84.50 84 ILE A CA 1
ATOM 660 C C . ILE A 1 84 ? 14.833 -27.393 -17.324 1.00 84.50 84 ILE A C 1
ATOM 662 O O . ILE A 1 84 ? 13.588 -27.507 -17.387 1.00 84.50 84 ILE A O 1
#

Sequence (84 aa):
MSNPTKDLMRLVLEKSLRHNRHPVLRWNMDNVFIRTDPAGNLKIGKQKSTEKVDGAVALVMALDRAMKNQNSASVYDERGLLII

Secondary structure (DSSP, 8-state):
-HHHHHHHHHHHHTT----TT-HHHHHHHHT-EEEE-TTS-EEEE-TT-SS--HHHHHHHHHHHHHHH----S-HHHHH-PPP-

pLDDT: mean 88.05, std 8.27, range [59.84, 97.44]

Radius of gyration: 15.78 Å; chains: 1; bounding box: 29×36×41 Å